Protein AF-A0A256I1A7-F1 (afdb_monomer_lite)

Structure (mmCIF, N/CA/C/O backbone):
data_AF-A0A256I1A7-F1
#
_entry.id   AF-A0A256I1A7-F1
#
loop_
_atom_site.group_PDB
_atom_site.id
_atom_site.type_symbol
_atom_site.label_atom_id
_atom_site.label_alt_id
_atom_site.label_comp_id
_atom_site.label_asym_id
_atom_site.label_entity_id
_atom_site.label_seq_id
_atom_site.pdbx_PDB_ins_code
_atom_site.Cartn_x
_atom_site.Cartn_y
_atom_site.Cartn_z
_atom_site.occupancy
_atom_site.B_iso_or_equiv
_atom_site.auth_seq_id
_atom_site.auth_comp_id
_atom_site.auth_asym_id
_atom_site.auth_atom_id
_atom_site.pdbx_PDB_model_num
ATOM 1 N N . MET A 1 1 ? 16.605 11.713 -26.991 1.00 41.44 1 MET A N 1
ATOM 2 C CA . MET A 1 1 ? 15.594 12.291 -26.080 1.00 41.44 1 MET A CA 1
ATOM 3 C C . MET A 1 1 ? 15.269 11.190 -25.087 1.00 41.44 1 MET A C 1
ATOM 5 O O . MET A 1 1 ? 14.646 10.227 -25.497 1.00 41.44 1 MET A O 1
ATOM 9 N N . SER A 1 2 ? 15.813 11.250 -23.869 1.00 48.97 2 SER A N 1
ATOM 10 C CA . SER A 1 2 ? 15.824 10.113 -22.923 1.00 48.97 2 SER A CA 1
ATOM 11 C C . SER A 1 2 ? 15.540 10.558 -21.483 1.00 48.97 2 SER A C 1
ATOM 13 O O . SER A 1 2 ? 16.129 10.040 -20.543 1.00 48.97 2 SER A O 1
ATOM 15 N N . SER A 1 3 ? 14.673 11.559 -21.310 1.00 53.72 3 SER A N 1
ATOM 16 C CA . SER A 1 3 ? 14.357 12.134 -19.993 1.00 53.72 3 SER A CA 1
ATOM 17 C C . SER A 1 3 ? 13.022 11.652 -19.404 1.00 53.72 3 SER A C 1
ATOM 19 O O . SER A 1 3 ? 12.671 12.092 -18.313 1.00 53.72 3 SER A O 1
ATOM 21 N N . ASP A 1 4 ? 12.288 10.769 -20.092 1.00 57.47 4 ASP A N 1
ATOM 22 C CA . ASP A 1 4 ? 10.929 10.365 -19.695 1.00 57.47 4 ASP A CA 1
ATOM 23 C C . ASP A 1 4 ? 10.890 9.220 -18.662 1.00 57.47 4 ASP A C 1
ATOM 25 O O . ASP A 1 4 ? 10.089 9.287 -17.736 1.00 57.47 4 ASP A O 1
ATOM 29 N N . ASP A 1 5 ? 11.809 8.247 -18.696 1.00 60.03 5 ASP A N 1
ATOM 30 C CA . ASP A 1 5 ? 11.803 7.111 -17.743 1.00 60.03 5 ASP A CA 1
ATOM 31 C C . ASP A 1 5 ? 11.895 7.539 -16.271 1.00 60.03 5 ASP A C 1
ATOM 33 O O . ASP A 1 5 ? 11.265 6.965 -15.378 1.00 60.03 5 ASP A O 1
ATOM 37 N N . GLY A 1 6 ? 12.666 8.596 -16.002 1.00 56.53 6 GLY A N 1
ATOM 38 C CA . GLY A 1 6 ? 12.794 9.145 -14.656 1.00 56.53 6 GLY A CA 1
ATOM 39 C C . GLY A 1 6 ? 11.491 9.759 -14.136 1.00 56.53 6 GLY A C 1
ATOM 40 O O . GLY A 1 6 ? 11.261 9.763 -12.923 1.00 56.53 6 GLY A O 1
ATOM 41 N N . ILE A 1 7 ? 10.622 10.256 -15.027 1.00 61.50 7 ILE A N 1
ATOM 42 C CA . ILE A 1 7 ? 9.352 10.872 -14.632 1.00 61.50 7 ILE A CA 1
ATOM 43 C C . ILE A 1 7 ? 8.326 9.818 -14.200 1.00 61.50 7 ILE A C 1
ATOM 45 O O . ILE A 1 7 ? 7.580 10.053 -13.244 1.00 61.50 7 ILE A O 1
ATOM 49 N N . ASP A 1 8 ? 8.321 8.646 -14.840 1.00 67.06 8 ASP A N 1
ATOM 50 C CA . ASP A 1 8 ? 7.368 7.577 -14.533 1.00 67.06 8 ASP A CA 1
ATOM 51 C C . ASP A 1 8 ? 7.771 6.785 -13.287 1.00 67.06 8 ASP A C 1
ATOM 53 O O . ASP A 1 8 ? 6.929 6.523 -12.424 1.00 67.06 8 ASP A O 1
ATOM 57 N N . ALA A 1 9 ? 9.067 6.530 -13.084 1.00 71.31 9 ALA A N 1
ATOM 58 C CA . ALA A 1 9 ? 9.562 5.960 -11.830 1.00 71.31 9 ALA A CA 1
ATOM 59 C C . ALA A 1 9 ? 9.279 6.880 -10.624 1.00 71.31 9 ALA A C 1
ATOM 61 O O . ALA A 1 9 ? 8.879 6.413 -9.553 1.00 71.31 9 ALA A O 1
ATOM 62 N N . ALA A 1 10 ? 9.412 8.202 -10.797 1.00 75.81 10 ALA A N 1
ATOM 63 C CA . ALA A 1 10 ? 9.067 9.182 -9.767 1.00 75.81 10 ALA A CA 1
ATOM 64 C C . ALA A 1 10 ? 7.559 9.194 -9.450 1.00 75.81 10 ALA A C 1
ATOM 66 O O . ALA A 1 10 ? 7.166 9.300 -8.283 1.00 75.81 10 ALA A O 1
ATOM 67 N N . ARG A 1 11 ? 6.695 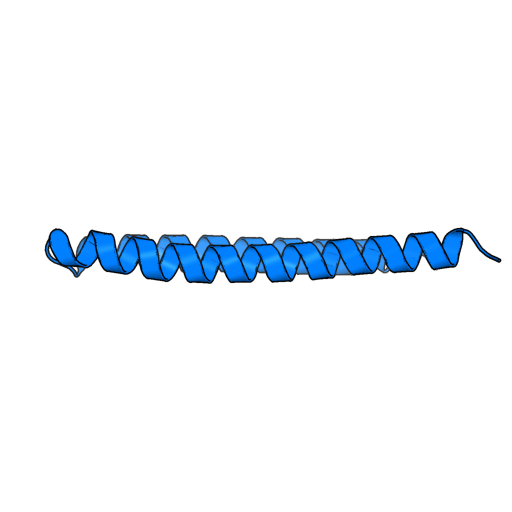9.041 -10.463 1.00 76.75 11 ARG A N 1
ATOM 68 C CA . ARG A 1 11 ? 5.244 8.874 -10.269 1.00 76.75 11 ARG A CA 1
ATOM 69 C C . ARG A 1 11 ? 4.909 7.571 -9.556 1.00 76.75 11 ARG A C 1
ATOM 71 O O . ARG A 1 11 ? 4.091 7.585 -8.637 1.00 76.75 11 ARG A O 1
ATOM 78 N N . PHE A 1 12 ? 5.562 6.476 -9.926 1.00 76.12 12 PHE A N 1
ATOM 79 C CA . PHE A 1 12 ? 5.354 5.174 -9.308 1.00 76.12 12 PHE A CA 1
ATOM 80 C C . PHE A 1 12 ? 5.750 5.171 -7.826 1.00 76.12 12 PHE A C 1
ATOM 82 O O . PHE A 1 12 ? 4.963 4.771 -6.967 1.00 76.12 12 PHE A O 1
ATOM 89 N N . GLY A 1 13 ? 6.919 5.728 -7.499 1.00 81.19 13 GLY A N 1
ATOM 90 C CA . GLY A 1 13 ? 7.353 5.916 -6.114 1.00 81.19 13 GLY A CA 1
ATOM 91 C C . GLY A 1 13 ? 6.379 6.779 -5.305 1.00 81.19 13 GLY A C 1
ATOM 92 O O . GLY A 1 13 ? 6.077 6.464 -4.155 1.00 81.19 13 GLY A O 1
ATOM 93 N N . ARG A 1 14 ? 5.810 7.827 -5.916 1.00 81.12 14 ARG A N 1
ATOM 94 C CA . ARG A 1 14 ? 4.789 8.670 -5.276 1.00 81.12 14 ARG A CA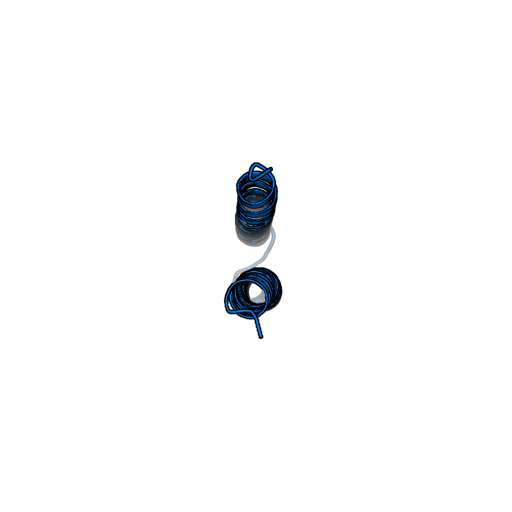 1
ATOM 95 C C . ARG A 1 14 ? 3.492 7.907 -4.997 1.00 81.12 14 ARG A C 1
ATOM 97 O O . ARG A 1 14 ? 2.906 8.110 -3.936 1.00 81.12 14 ARG A O 1
ATOM 104 N N . LEU A 1 15 ? 3.055 7.030 -5.903 1.00 81.62 15 LEU A N 1
ATOM 105 C CA . LEU A 1 15 ? 1.890 6.168 -5.676 1.00 81.62 15 LEU A CA 1
ATOM 106 C C . LEU A 1 15 ? 2.138 5.192 -4.524 1.00 81.62 15 LEU A C 1
ATOM 108 O O . LEU A 1 15 ? 1.312 5.115 -3.619 1.00 81.62 15 LEU A O 1
ATOM 112 N N . LEU A 1 16 ? 3.288 4.515 -4.500 1.00 77.62 16 LEU A N 1
ATOM 113 C CA . LEU A 1 16 ? 3.654 3.609 -3.406 1.00 77.62 16 LEU A CA 1
ATOM 114 C C . LEU A 1 16 ? 3.715 4.327 -2.053 1.00 77.62 16 LEU A C 1
ATOM 116 O O . LEU A 1 16 ? 3.222 3.803 -1.055 1.00 77.62 16 LEU A O 1
ATOM 120 N N . LEU A 1 17 ? 4.264 5.544 -2.024 1.00 83.06 17 LEU A N 1
ATOM 121 C CA . LEU A 1 17 ? 4.321 6.366 -0.817 1.00 83.06 17 LEU A CA 1
ATOM 122 C C . LEU A 1 17 ? 2.915 6.727 -0.326 1.00 83.06 17 LEU A C 1
ATOM 124 O O . LEU A 1 17 ? 2.624 6.561 0.856 1.00 83.06 17 LEU A O 1
ATOM 128 N N . LEU A 1 18 ? 2.026 7.171 -1.222 1.00 78.75 18 LEU A N 1
ATOM 129 C CA . LEU A 1 18 ? 0.638 7.490 -0.874 1.00 78.75 18 LEU A CA 1
ATOM 130 C C . LEU A 1 18 ? -0.132 6.256 -0.383 1.00 78.75 18 LEU A C 1
ATOM 132 O O . LEU A 1 18 ? -0.858 6.356 0.604 1.00 78.75 18 LEU A O 1
ATOM 136 N N . ILE A 1 19 ? 0.060 5.096 -1.019 1.00 79.00 19 ILE A N 1
ATOM 137 C CA . ILE A 1 19 ? -0.558 3.826 -0.610 1.00 79.00 19 ILE A CA 1
ATOM 138 C C . ILE A 1 19 ? -0.064 3.421 0.782 1.00 79.00 19 ILE A C 1
ATOM 140 O O . ILE A 1 19 ? -0.873 3.120 1.660 1.00 79.00 19 ILE A O 1
ATOM 144 N N . GLY A 1 20 ? 1.247 3.452 1.021 1.00 80.12 20 GLY A N 1
ATOM 145 C CA . GLY A 1 20 ? 1.819 3.138 2.330 1.00 80.12 20 GLY A CA 1
ATOM 146 C C . GLY A 1 20 ? 1.314 4.086 3.419 1.00 80.12 20 GLY A C 1
ATOM 147 O O . GLY A 1 20 ? 0.875 3.637 4.477 1.00 80.12 20 GLY A O 1
ATOM 148 N N . PHE A 1 21 ? 1.299 5.391 3.134 1.00 78.50 21 PHE A N 1
ATOM 149 C CA . PHE A 1 21 ? 0.835 6.413 4.069 1.00 78.50 21 PHE A CA 1
ATOM 150 C C . PHE A 1 21 ? -0.649 6.249 4.419 1.00 78.50 21 PHE A C 1
ATOM 152 O O . PHE A 1 21 ? -0.995 6.207 5.598 1.00 78.50 21 PHE A O 1
ATOM 159 N N . VAL A 1 22 ? -1.534 6.088 3.427 1.00 79.44 22 VAL A N 1
ATOM 160 C CA . VAL A 1 22 ? -2.977 5.926 3.683 1.00 79.44 22 VAL A CA 1
ATOM 161 C C . VAL A 1 22 ? -3.284 4.614 4.409 1.00 79.44 22 VAL A C 1
ATOM 163 O O . VAL A 1 22 ? -4.172 4.575 5.261 1.00 79.44 22 VAL A O 1
ATOM 166 N N . THR A 1 23 ? -2.511 3.558 4.130 1.00 76.94 23 THR A N 1
ATOM 167 C CA . THR A 1 23 ? -2.612 2.271 4.831 1.00 76.94 23 THR A CA 1
ATOM 168 C C . THR A 1 23 ? -2.226 2.439 6.297 1.00 76.94 23 THR A C 1
ATOM 170 O O . THR A 1 23 ? -2.998 2.068 7.176 1.00 76.94 23 THR A O 1
ATOM 173 N N . ALA A 1 24 ? -1.082 3.070 6.581 1.00 74.69 24 ALA A N 1
ATOM 174 C CA . ALA A 1 24 ? -0.628 3.327 7.946 1.00 74.69 24 ALA A CA 1
ATOM 175 C C . ALA A 1 24 ? -1.631 4.179 8.741 1.00 74.69 24 ALA A C 1
ATOM 177 O O 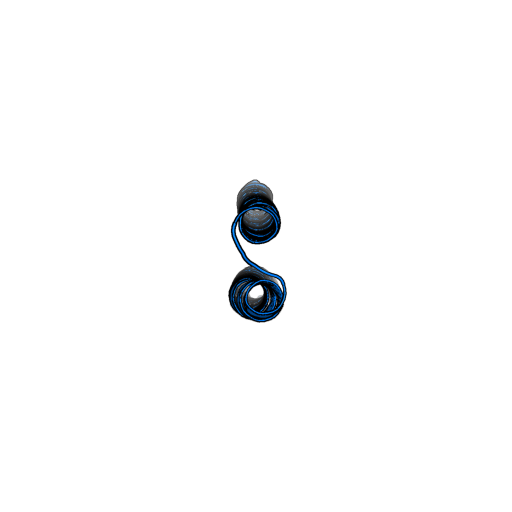. ALA A 1 24 ? -1.953 3.839 9.878 1.00 74.69 24 ALA A O 1
ATOM 178 N N . VAL A 1 25 ? -2.176 5.239 8.130 1.00 76.81 25 VAL A N 1
ATOM 179 C CA . VAL A 1 25 ? -3.207 6.086 8.750 1.00 76.81 25 VAL A CA 1
ATOM 180 C C . VAL A 1 25 ? -4.479 5.286 9.027 1.00 76.81 25 VAL A C 1
ATOM 182 O O . VAL A 1 25 ? -4.995 5.344 10.136 1.00 76.81 25 VAL A O 1
ATOM 185 N N . SER A 1 26 ? -4.956 4.484 8.074 1.00 70.12 26 SER A N 1
ATOM 186 C CA . SER A 1 26 ? -6.180 3.688 8.255 1.00 70.12 26 SER A CA 1
ATOM 187 C C . SER A 1 26 ? -6.033 2.625 9.349 1.00 70.12 26 SER A C 1
ATOM 189 O O . SER A 1 26 ? -6.968 2.406 10.125 1.00 70.12 26 SER A O 1
ATOM 191 N N . LEU A 1 27 ? -4.857 1.996 9.457 1.00 71.69 27 LEU A N 1
ATOM 192 C CA . LEU A 1 27 ? -4.540 1.051 10.531 1.00 71.69 27 LEU A CA 1
ATOM 193 C C . LEU A 1 27 ? -4.439 1.754 11.892 1.00 71.69 27 LEU A C 1
ATOM 195 O O . LEU A 1 27 ? -5.017 1.275 12.866 1.00 71.69 27 LEU A O 1
ATOM 199 N N . LEU A 1 28 ? -3.766 2.907 11.960 1.00 74.56 28 LEU A N 1
ATOM 200 C CA . LEU A 1 28 ? -3.636 3.701 13.185 1.00 74.56 28 LEU A CA 1
ATOM 201 C C . LEU A 1 28 ? -4.992 4.217 13.677 1.00 74.56 28 LEU A C 1
ATOM 203 O O . LEU A 1 28 ? -5.284 4.140 14.869 1.00 74.56 28 LEU A O 1
ATOM 207 N N . THR A 1 29 ? -5.829 4.713 12.765 1.00 70.94 29 THR A N 1
ATOM 208 C CA . THR A 1 29 ? -7.202 5.110 13.073 1.00 70.94 29 THR A CA 1
ATOM 209 C C . THR A 1 29 ? -7.983 3.907 13.580 1.00 70.94 29 THR A C 1
ATOM 211 O O . THR A 1 29 ? -8.523 3.981 14.678 1.00 70.94 29 THR A O 1
ATOM 214 N N . SER A 1 30 ? -7.972 2.776 12.866 1.00 57.94 30 SER A N 1
ATOM 215 C CA . SER A 1 30 ? -8.680 1.561 13.297 1.00 57.94 30 SER A CA 1
ATOM 216 C C . SER A 1 30 ? -8.271 1.112 14.705 1.00 57.94 30 SER A C 1
ATOM 218 O O . SER A 1 30 ? -9.127 0.670 15.466 1.00 57.94 30 SER A O 1
ATOM 220 N N . ALA A 1 31 ? -7.000 1.286 15.082 1.00 64.44 31 ALA A N 1
ATOM 221 C CA . ALA A 1 31 ? -6.488 0.921 16.404 1.00 64.44 31 ALA A CA 1
ATOM 222 C C . ALA A 1 31 ? -7.059 1.794 17.532 1.00 64.44 31 ALA A C 1
ATOM 224 O O . ALA A 1 31 ? -7.132 1.346 18.673 1.00 64.44 31 ALA A O 1
ATOM 225 N N . GLN A 1 32 ? -7.458 3.031 17.224 1.00 69.31 32 GLN A N 1
ATOM 226 C CA . GLN A 1 32 ? -8.035 3.960 18.197 1.00 69.31 32 GLN A CA 1
ATOM 227 C C . GLN A 1 32 ? -9.564 3.873 18.286 1.00 69.31 32 GLN A C 1
ATOM 229 O O . GLN A 1 32 ? -10.107 4.181 19.344 1.00 69.31 32 GLN A O 1
ATOM 234 N N . VAL A 1 33 ? -10.271 3.478 17.214 1.00 66.06 33 VAL A N 1
ATOM 235 C CA . VAL A 1 33 ? -11.751 3.533 17.182 1.00 66.06 33 VAL A CA 1
ATOM 236 C C . VAL A 1 33 ? -12.456 2.202 17.462 1.00 66.06 33 VAL A C 1
ATOM 238 O O . VAL A 1 33 ? -13.642 2.227 17.786 1.00 66.06 33 VAL A O 1
ATOM 241 N N . LEU A 1 34 ? -11.788 1.048 17.330 1.00 58.06 34 LEU A N 1
ATOM 242 C CA . LEU A 1 34 ? -12.457 -0.262 17.359 1.00 58.06 34 LEU A CA 1
ATOM 243 C C . LEU A 1 34 ? -12.069 -1.138 18.571 1.00 58.06 34 LEU A C 1
ATOM 245 O O . LEU A 1 34 ? -10.883 -1.338 18.830 1.00 58.06 34 LEU A O 1
ATOM 249 N N . PRO A 1 35 ? -13.051 -1.745 19.271 1.00 61.75 35 PRO A N 1
ATOM 250 C CA . PRO A 1 35 ? -12.815 -2.841 20.212 1.00 61.75 35 PRO A CA 1
ATOM 251 C C . PRO A 1 35 ? -12.163 -4.052 19.517 1.00 61.75 35 PRO A C 1
ATOM 253 O O . PRO A 1 35 ? -12.455 -4.336 18.353 1.00 61.75 35 PRO A O 1
ATOM 256 N N . GLY A 1 36 ? -1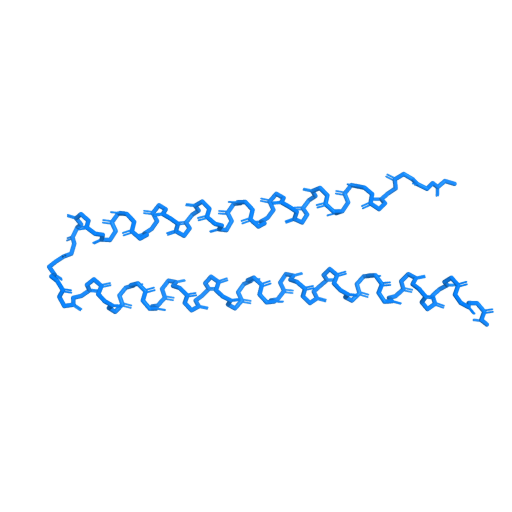1.295 -4.766 20.245 1.00 65.31 36 GLY A N 1
ATOM 257 C CA . GLY A 1 36 ? -10.231 -5.636 19.710 1.00 65.31 36 GLY A CA 1
ATOM 258 C C . GLY A 1 36 ? -10.590 -6.641 18.604 1.00 65.31 36 GLY A C 1
ATOM 259 O O . GLY A 1 36 ? -9.775 -6.850 17.707 1.00 65.31 36 GLY A O 1
ATOM 260 N N . ASP A 1 37 ? -11.793 -7.215 18.595 1.00 65.81 37 ASP A N 1
ATOM 261 C CA . ASP A 1 37 ? -12.163 -8.225 17.588 1.00 65.81 37 ASP A CA 1
ATOM 262 C C . ASP A 1 37 ? -12.434 -7.628 16.200 1.00 65.81 37 ASP A C 1
ATOM 264 O O . ASP A 1 37 ? -12.086 -8.219 15.175 1.00 65.81 37 ASP A O 1
ATOM 268 N N . LEU A 1 38 ? -13.001 -6.421 16.137 1.00 68.75 38 LEU A N 1
ATOM 269 C CA . LEU A 1 38 ? -13.275 -5.743 14.866 1.00 68.75 38 LEU A CA 1
ATOM 270 C C . LEU A 1 38 ? -11.994 -5.164 14.250 1.00 68.75 38 LEU A C 1
ATOM 272 O O . LEU A 1 38 ? -11.903 -5.019 13.029 1.00 68.75 38 LEU A O 1
ATOM 276 N N . PHE A 1 39 ? -10.993 -4.861 15.083 1.00 68.44 39 PHE A N 1
ATOM 277 C CA . PHE A 1 39 ? -9.704 -4.342 14.635 1.00 68.44 39 PHE A CA 1
ATOM 278 C C . PHE A 1 39 ? -8.992 -5.333 13.707 1.00 68.44 39 PHE A C 1
ATOM 280 O O . PHE A 1 39 ? -8.534 -4.948 12.635 1.00 68.44 39 PHE A O 1
ATOM 287 N N . SER A 1 40 ? -8.975 -6.621 14.063 1.00 68.19 40 SER A N 1
ATOM 288 C CA . SER A 1 40 ? -8.336 -7.665 13.250 1.00 68.19 40 SER A CA 1
ATOM 289 C C . SER A 1 40 ? -8.970 -7.779 11.855 1.00 68.19 40 SER A C 1
ATOM 291 O O . SER A 1 40 ? -8.268 -7.823 10.843 1.00 68.19 40 SER A O 1
ATOM 293 N N . VAL A 1 41 ? -10.306 -7.723 11.778 1.00 77.06 41 VAL A N 1
ATOM 294 C CA . VAL A 1 41 ? -11.042 -7.784 10.503 1.00 77.06 41 VAL A CA 1
ATOM 295 C C . VAL A 1 41 ? -10.758 -6.555 9.637 1.00 77.06 41 VAL A C 1
ATOM 297 O O . VAL A 1 41 ? -10.490 -6.693 8.442 1.00 77.06 41 VAL A O 1
ATOM 300 N N . ALA A 1 42 ? -10.764 -5.358 10.230 1.00 73.94 42 ALA A N 1
ATOM 301 C CA . ALA A 1 42 ? -10.471 -4.116 9.517 1.00 73.94 42 ALA A CA 1
ATOM 302 C C . ALA A 1 42 ? -9.035 -4.095 8.967 1.00 73.94 42 ALA A C 1
ATOM 304 O O . ALA A 1 42 ? -8.822 -3.736 7.809 1.00 73.94 42 ALA A O 1
ATOM 305 N N . VAL A 1 43 ? -8.058 -4.544 9.759 1.00 77.75 43 VAL A N 1
ATOM 306 C CA . VAL A 1 43 ? -6.647 -4.635 9.354 1.00 77.75 43 VAL A CA 1
ATOM 307 C C . VAL A 1 43 ? -6.481 -5.566 8.152 1.00 77.75 43 VAL A C 1
ATOM 309 O O . VAL A 1 43 ? -5.818 -5.196 7.184 1.00 77.75 43 VAL A O 1
ATOM 312 N N . VAL A 1 44 ? -7.105 -6.748 8.174 1.00 77.44 44 VAL A N 1
ATOM 313 C CA . VAL A 1 44 ? -7.020 -7.717 7.069 1.00 77.44 44 VAL A CA 1
ATOM 314 C C . VAL A 1 44 ? -7.715 -7.191 5.812 1.00 77.44 44 VAL A C 1
ATOM 316 O O . VAL A 1 44 ? -7.170 -7.319 4.715 1.00 77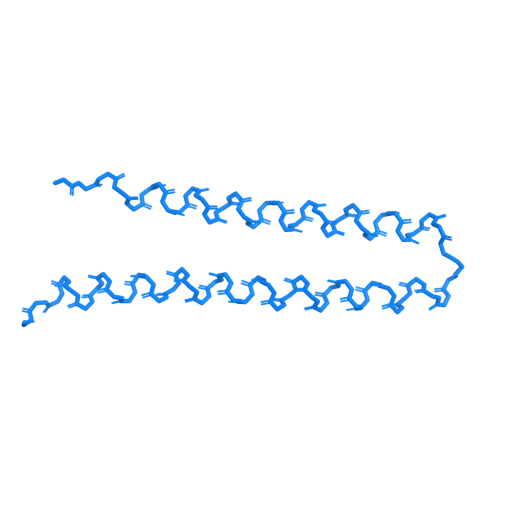.44 44 VAL A O 1
ATOM 319 N N . ALA A 1 45 ? -8.881 -6.557 5.947 1.00 78.88 45 ALA A N 1
ATOM 320 C CA . ALA A 1 45 ? -9.604 -5.970 4.820 1.00 78.88 45 ALA A CA 1
ATOM 321 C C . ALA A 1 45 ? -8.810 -4.829 4.159 1.00 78.88 45 ALA A C 1
ATOM 323 O O . ALA A 1 45 ? -8.618 -4.817 2.945 1.00 78.88 45 ALA A O 1
ATOM 324 N N . ILE A 1 46 ? -8.282 -3.896 4.953 1.00 78.31 46 ILE A N 1
ATOM 325 C CA . ILE A 1 46 ? -7.492 -2.770 4.438 1.00 78.31 46 ILE A CA 1
ATOM 326 C C . ILE A 1 46 ? -6.164 -3.274 3.858 1.00 78.31 46 ILE A C 1
ATOM 328 O O . ILE A 1 46 ? -5.768 -2.864 2.768 1.00 78.31 46 ILE A O 1
ATOM 332 N N . GLY A 1 47 ? -5.502 -4.207 4.546 1.00 77.00 47 GLY A N 1
ATOM 333 C CA . GLY A 1 47 ? -4.247 -4.803 4.096 1.00 77.00 47 GLY A CA 1
ATOM 334 C C . GLY A 1 47 ? -4.386 -5.554 2.772 1.00 77.00 47 GLY A C 1
ATOM 335 O O . GLY A 1 47 ? -3.526 -5.425 1.905 1.00 77.00 47 GLY A O 1
ATOM 336 N N . SER A 1 48 ? -5.485 -6.285 2.571 1.00 80.88 48 SER A N 1
ATOM 337 C CA . SER A 1 48 ? -5.736 -7.006 1.317 1.00 80.88 48 SER A CA 1
ATOM 338 C C . SER A 1 48 ? -6.012 -6.062 0.145 1.00 80.88 48 SER A C 1
ATOM 340 O O . SER A 1 48 ? -5.438 -6.251 -0.927 1.00 80.88 48 SER A O 1
ATOM 342 N N . VAL A 1 49 ? -6.792 -4.995 0.343 1.00 81.62 49 VAL A N 1
ATOM 343 C CA . VAL A 1 49 ? -7.003 -3.967 -0.695 1.00 81.62 49 VAL A CA 1
ATOM 344 C C . VAL A 1 49 ? -5.693 -3.252 -1.043 1.00 81.62 49 VAL A C 1
ATOM 346 O O . VAL A 1 49 ? -5.389 -3.058 -2.224 1.00 81.62 49 VAL A O 1
ATOM 349 N N . ALA A 1 50 ? -4.887 -2.903 -0.038 1.00 77.56 50 ALA A N 1
ATOM 350 C CA . ALA A 1 50 ? -3.579 -2.285 -0.242 1.00 77.56 50 ALA A CA 1
ATOM 351 C C . ALA A 1 50 ? -2.627 -3.210 -1.018 1.00 77.56 50 ALA A C 1
ATOM 353 O O . ALA A 1 50 ? -1.975 -2.765 -1.963 1.00 77.56 50 ALA A O 1
ATOM 354 N N . LEU A 1 51 ? -2.599 -4.502 -0.676 1.00 79.25 51 LEU A N 1
ATOM 355 C CA . LEU A 1 51 ? -1.787 -5.508 -1.360 1.00 79.25 51 LEU A CA 1
ATOM 356 C C . LEU A 1 51 ? -2.184 -5.645 -2.834 1.00 79.25 51 LEU A C 1
ATOM 358 O O . LEU A 1 51 ? -1.320 -5.586 -3.705 1.00 79.25 51 LEU A O 1
ATOM 362 N N . VAL A 1 52 ? -3.480 -5.786 -3.126 1.00 84.06 52 VAL A N 1
ATOM 363 C CA . VAL A 1 52 ? -3.981 -5.897 -4.506 1.00 84.06 52 VAL A CA 1
ATOM 364 C C . VAL A 1 52 ? -3.617 -4.650 -5.309 1.00 84.06 52 VAL A C 1
ATOM 366 O O . VAL A 1 52 ? -3.117 -4.759 -6.427 1.00 84.06 52 VAL A O 1
ATOM 369 N N . THR A 1 53 ? -3.791 -3.468 -4.719 1.00 80.75 53 THR A N 1
ATOM 370 C CA . THR A 1 53 ? -3.439 -2.195 -5.363 1.00 80.75 53 THR A CA 1
ATOM 371 C C . THR A 1 53 ? -1.940 -2.113 -5.667 1.00 80.75 53 THR A C 1
ATOM 373 O O . THR A 1 53 ? -1.556 -1.718 -6.768 1.00 80.75 53 THR A O 1
ATOM 376 N N . ALA A 1 54 ? -1.085 -2.529 -4.730 1.00 77.50 54 ALA A N 1
ATOM 377 C CA . ALA A 1 54 ? 0.364 -2.547 -4.915 1.00 77.50 54 ALA A CA 1
ATOM 378 C C . ALA A 1 54 ? 0.801 -3.538 -6.004 1.00 77.50 54 ALA A C 1
ATOM 380 O O . ALA A 1 54 ? 1.644 -3.194 -6.831 1.00 77.50 54 ALA A O 1
ATOM 381 N N . ILE A 1 55 ? 0.203 -4.735 -6.045 1.00 81.25 55 ILE A N 1
ATOM 382 C CA . ILE A 1 55 ? 0.471 -5.734 -7.088 1.00 81.25 55 ILE A CA 1
ATOM 383 C C . ILE A 1 55 ? 0.085 -5.179 -8.459 1.00 81.25 55 ILE A C 1
ATOM 385 O O . ILE A 1 55 ? 0.897 -5.226 -9.377 1.00 81.25 55 ILE A O 1
ATOM 389 N N . ILE A 1 56 ? -1.115 -4.609 -8.602 1.00 84.75 56 ILE A N 1
ATOM 390 C CA . ILE A 1 56 ? -1.572 -4.030 -9.873 1.00 84.75 56 ILE A CA 1
ATOM 391 C C . ILE A 1 56 ? -0.621 -2.918 -10.324 1.00 84.75 56 ILE A C 1
ATOM 393 O O . ILE A 1 56 ? -0.179 -2.923 -11.469 1.00 84.75 56 ILE A O 1
ATOM 397 N N . GLY A 1 57 ? -0.250 -2.004 -9.424 1.00 78.25 57 GLY A N 1
ATOM 398 C CA . GLY A 1 57 ? 0.718 -0.953 -9.732 1.00 78.25 57 GLY A CA 1
ATOM 399 C C . GLY A 1 57 ? 2.067 -1.518 -10.185 1.00 78.25 57 GLY A C 1
ATOM 400 O O . GLY A 1 57 ? 2.594 -1.099 -11.213 1.00 78.25 57 GLY A O 1
ATOM 401 N N . PHE A 1 58 ? 2.616 -2.482 -9.444 1.00 78.00 58 PHE A N 1
ATOM 402 C CA . PHE A 1 58 ? 3.885 -3.126 -9.779 1.00 78.00 58 PHE A CA 1
ATOM 403 C C . PHE A 1 58 ? 3.843 -3.804 -11.153 1.00 78.00 58 PHE A C 1
ATOM 405 O O . PHE A 1 58 ? 4.779 -3.658 -11.934 1.00 78.00 58 PHE A O 1
ATOM 412 N N . LEU A 1 59 ? 2.747 -4.492 -11.478 1.00 83.06 59 LEU A N 1
ATOM 413 C CA . LEU A 1 59 ? 2.567 -5.140 -12.778 1.00 83.06 59 LEU A CA 1
ATOM 414 C C . LEU A 1 59 ? 2.471 -4.130 -13.926 1.00 83.06 59 LEU A C 1
ATOM 416 O O . LEU A 1 59 ? 3.013 -4.389 -14.996 1.00 83.06 59 LEU A O 1
ATOM 420 N N . ILE A 1 60 ? 1.836 -2.976 -13.707 1.00 80.38 60 ILE A N 1
ATOM 421 C CA . ILE A 1 60 ? 1.787 -1.894 -14.702 1.00 80.38 60 ILE A CA 1
ATOM 422 C C . ILE A 1 60 ? 3.200 -1.360 -14.97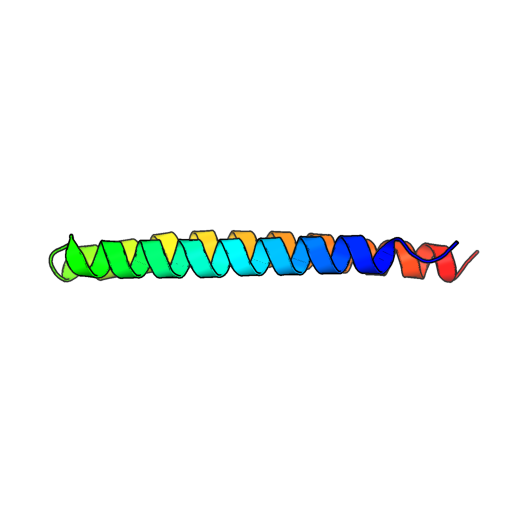6 1.00 80.38 60 ILE A C 1
ATOM 424 O O . ILE A 1 60 ? 3.589 -1.226 -16.134 1.00 80.38 60 ILE A O 1
ATOM 428 N N . ALA A 1 61 ? 3.990 -1.114 -13.927 1.00 76.25 61 ALA A N 1
ATOM 429 C CA . ALA A 1 61 ? 5.367 -0.642 -14.072 1.00 76.25 61 ALA A CA 1
ATOM 430 C C . ALA A 1 61 ? 6.275 -1.684 -14.752 1.00 76.25 61 ALA A C 1
ATOM 432 O O . ALA A 1 61 ? 7.046 -1.349 -15.649 1.00 76.25 61 ALA A O 1
ATOM 433 N N . ALA A 1 62 ? 6.158 -2.959 -14.368 1.00 71.50 62 ALA A N 1
ATOM 434 C CA . ALA A 1 62 ? 6.912 -4.049 -14.983 1.00 71.50 62 ALA A CA 1
ATOM 435 C C . ALA A 1 62 ? 6.549 -4.231 -16.468 1.00 71.50 62 ALA A C 1
ATOM 437 O O . ALA A 1 62 ? 7.438 -4.399 -17.301 1.00 71.50 62 ALA A O 1
ATOM 438 N N . GLY A 1 63 ? 5.259 -4.142 -16.812 1.00 76.81 63 GLY A N 1
ATOM 439 C CA . GLY A 1 63 ? 4.782 -4.183 -18.194 1.00 76.81 63 GLY A CA 1
ATOM 440 C C . GLY A 1 63 ? 5.366 -3.059 -19.048 1.00 76.81 63 GLY A C 1
ATOM 441 O O . GLY A 1 63 ? 5.869 -3.338 -20.132 1.00 76.81 63 GLY A O 1
ATOM 442 N N . ALA A 1 64 ? 5.398 -1.826 -18.530 1.00 76.50 64 ALA A N 1
ATOM 443 C CA . ALA A 1 64 ? 6.026 -0.696 -19.220 1.00 76.50 64 ALA A CA 1
ATOM 444 C C . ALA A 1 64 ? 7.506 -0.976 -19.545 1.00 76.50 64 ALA A C 1
ATOM 446 O O . ALA A 1 64 ? 7.912 -0.883 -20.700 1.00 76.50 64 ALA A O 1
ATOM 447 N N . THR A 1 65 ? 8.286 -1.468 -18.573 1.00 73.69 65 THR A N 1
ATOM 448 C CA . THR A 1 65 ? 9.702 -1.812 -18.815 1.00 73.69 65 THR A CA 1
ATOM 449 C C . THR A 1 65 ? 9.909 -2.976 -19.791 1.00 73.69 65 THR A C 1
ATOM 451 O O . THR A 1 65 ? 10.959 -3.060 -20.431 1.00 73.69 65 THR A O 1
ATOM 454 N N . TYR A 1 66 ? 8.945 -3.897 -19.901 1.00 74.06 66 TYR A N 1
ATOM 455 C CA . TYR A 1 66 ? 9.000 -4.995 -20.869 1.00 74.06 66 TYR A CA 1
ATOM 456 C C . TYR A 1 66 ? 8.697 -4.500 -22.288 1.00 74.06 66 TYR A C 1
ATOM 458 O O . TYR A 1 66 ? 9.428 -4.842 -23.218 1.00 74.06 66 TYR A O 1
ATOM 466 N N . ASP A 1 67 ? 7.679 -3.650 -22.446 1.00 72.69 67 ASP A N 1
ATOM 467 C CA . ASP A 1 67 ? 7.336 -3.011 -23.721 1.00 72.69 67 ASP A CA 1
ATOM 468 C C . ASP A 1 67 ? 8.500 -2.167 -24.266 1.00 72.69 67 ASP A C 1
ATOM 470 O O . ASP A 1 67 ? 8.815 -2.244 -25.458 1.00 72.69 67 ASP A O 1
ATOM 474 N N . ASP A 1 68 ? 9.200 -1.428 -23.401 1.00 73.88 68 ASP A N 1
ATOM 475 C CA . ASP A 1 68 ? 10.376 -0.640 -23.788 1.00 73.88 68 ASP A CA 1
ATOM 476 C C . ASP A 1 68 ? 11.549 -1.517 -24.240 1.00 73.88 68 ASP A C 1
ATOM 478 O O . ASP A 1 68 ? 12.207 -1.216 -25.240 1.00 73.88 68 ASP A O 1
ATOM 482 N N . GLN A 1 69 ? 11.791 -2.645 -23.565 1.00 71.25 69 GLN A N 1
ATOM 483 C CA . GLN A 1 69 ? 12.832 -3.600 -23.958 1.00 71.25 69 GLN A CA 1
ATOM 484 C C . GLN A 1 69 ? 12.510 -4.318 -25.270 1.00 71.25 69 GLN A C 1
ATOM 486 O O . GLN A 1 69 ? 13.407 -4.520 -26.089 1.00 71.25 69 GLN A O 1
ATOM 491 N N . VAL A 1 70 ? 11.245 -4.672 -25.507 1.00 74.38 70 VAL A N 1
ATOM 492 C CA . VAL A 1 70 ? 10.801 -5.254 -26.782 1.00 74.38 70 VAL A CA 1
ATOM 493 C C . VAL A 1 70 ? 10.978 -4.249 -27.920 1.00 74.38 70 VAL A C 1
ATOM 495 O O . VAL A 1 70 ? 11.524 -4.610 -28.963 1.00 74.38 70 VAL A O 1
ATOM 498 N N . LYS A 1 71 ? 10.615 -2.977 -27.713 1.00 65.81 71 LYS A N 1
ATOM 499 C CA . LYS A 1 71 ? 10.873 -1.896 -28.681 1.00 65.81 71 LYS A CA 1
ATOM 500 C C . LYS A 1 71 ? 12.364 -1.678 -28.939 1.00 65.81 71 LYS A C 1
ATOM 502 O O . LYS A 1 71 ? 12.758 -1.488 -30.086 1.00 65.81 71 LYS A O 1
ATOM 507 N N . ALA A 1 72 ? 13.194 -1.705 -27.897 1.00 63.47 72 ALA A N 1
ATOM 508 C CA . ALA A 1 72 ? 14.641 -1.520 -28.009 1.00 63.47 72 ALA A CA 1
ATOM 509 C C . ALA A 1 72 ? 15.358 -2.727 -28.644 1.00 63.47 72 ALA A C 1
ATOM 511 O O . ALA A 1 72 ? 16.397 -2.556 -29.280 1.00 63.47 72 ALA A O 1
ATOM 512 N N . SER A 1 73 ? 14.797 -3.935 -28.515 1.00 64.69 73 SER A N 1
ATOM 513 C CA . SER A 1 73 ? 15.323 -5.169 -29.114 1.00 64.69 73 SER A CA 1
ATOM 514 C C . SER A 1 73 ? 15.020 -5.316 -30.614 1.00 64.69 73 SER A C 1
ATOM 516 O O . SER A 1 73 ? 15.488 -6.288 -31.209 1.00 64.69 73 SER A O 1
ATOM 518 N N . GLY A 1 74 ? 14.276 -4.378 -31.214 1.00 62.88 74 GLY A N 1
ATOM 519 C CA . GLY A 1 74 ? 14.260 -4.061 -32.647 1.00 62.88 74 GLY A CA 1
ATOM 520 C C . GLY A 1 74 ? 14.605 -5.196 -33.617 1.00 62.88 74 GLY A C 1
ATOM 521 O O . GLY A 1 74 ? 15.683 -5.207 -34.215 1.00 62.88 74 GLY A O 1
ATOM 522 N N . ARG A 1 75 ? 13.643 -6.099 -33.824 1.00 45.25 75 ARG A N 1
ATOM 523 C CA . ARG A 1 75 ? 13.118 -6.290 -35.180 1.00 45.25 75 ARG A CA 1
ATOM 524 C C . ARG A 1 75 ? 11.921 -5.372 -35.357 1.00 45.25 75 ARG A C 1
ATOM 526 O O . ARG A 1 75 ? 11.180 -5.221 -34.362 1.00 45.25 75 ARG A O 1
#

pLDDT: mean 72.1, std 9.17, range [41.44, 84.75]

Radius of gyration: 17.76 Å; chains: 1; bounding box: 29×20×55 Å

Foldseek 3Di:
DPPVVVVVVVVLVVVLVVLVVVLVVQLVVLVPPDDDPVSVVSNVVSVVVSVVVNVVSVVVNVVVVVVVVVVVVPD

Sequence (75 aa):
MSSDDGIDAARFGRLLLLIGFVTAVSLLTSAQVLPGDLFSVAVVAIGSVALVTAIIGFLIAAGATYDDQVKASGR

Secondary structure (DSSP, 8-state):
---SHHHHHHHHHHHHHHHHHHHHHHHHHHHHHS-HHHHHHHHHHHHHHHHHHHHHHHHHHHHHHHHHHHHHT--